Protein AF-A0A6C7NK33-F1 (afdb_monomer_lite)

InterPro domains:
  IPR013976 Cyclic di-GMP phosphodiesterase CdgJ, HDOD domain [PF08668] (23-108)
  IPR013976 Cyclic di-GMP phosphodiesterase CdgJ, HDOD domain [PS51833] (23-177)

Organism: Campylobacter jejuni (NCBI:txid197)

pLDDT: mean 75.76, std 9.45, range [41.19, 89.5]

Foldseek 3Di:
DDPPVPDDPVVVVVLLVVLCVLQDPDPPLLVVLVVQCVVQPVNDDLVVSQVSQVVDPVLFVQLQVVCQPLLVVDPDRDDGSSSSCVVLNSVLSSLSSVLVSSVVRDPQDLVLVVDDRVVVVVVLVVVSNVLSVVCVVPPVVCSSVVNSVVSVVVVVSRSVCSSCVVVVNSVVSNVVD

Secondary structure (DSSP, 8-state):
---GGGS-HHHHHHHHHHHHTTSPPPPHHHHHHHHHHHHHGGG--HHHHHHHHHT-HHHHHHHHHHHTSTTT--SS---SHHHHHHHH-HHHHHHHHHHHHHHHHS----GGGT--HHHHHHHHHHHHHHHHHHHHHH-HHHHHHHHHHHHHHHHHHHHHHHHHHHTT-HHHHHTT-

Structure (mmCIF, N/CA/C/O backbone):
data_AF-A0A6C7NK33-F1
#
_entry.id   AF-A0A6C7NK33-F1
#
loop_
_atom_site.group_PDB
_atom_site.id
_atom_site.type_symbol
_atom_site.label_atom_id
_atom_site.label_alt_id
_atom_site.label_comp_id
_atom_site.label_asym_id
_atom_site.label_entity_id
_atom_site.label_seq_id
_atom_site.pdbx_PDB_ins_code
_atom_site.Cartn_x
_atom_site.Cartn_y
_atom_site.Cartn_z
_atom_site.occupancy
_atom_site.B_iso_or_equiv
_atom_site.auth_seq_id
_atom_site.auth_comp_id
_atom_site.auth_asym_id
_atom_site.auth_atom_id
_atom_site.pdbx_PDB_model_num
ATOM 1 N N . MET A 1 1 ? -11.573 9.962 31.795 1.00 41.19 1 MET A N 1
ATOM 2 C CA . MET A 1 1 ? -12.163 10.492 30.548 1.00 41.19 1 MET A CA 1
ATOM 3 C C . MET A 1 1 ? -11.109 11.402 29.932 1.00 41.19 1 MET A C 1
ATOM 5 O O . MET A 1 1 ? -11.022 12.555 30.320 1.00 41.19 1 MET A O 1
ATOM 9 N N . ASN A 1 2 ? -10.204 10.847 29.117 1.00 47.69 2 ASN A N 1
ATOM 10 C CA . ASN A 1 2 ? -9.061 11.596 28.582 1.00 47.69 2 ASN A CA 1
ATOM 11 C C . ASN A 1 2 ? -9.556 12.533 27.483 1.00 47.69 2 ASN A C 1
ATOM 13 O O . ASN A 1 2 ? -9.968 12.084 26.415 1.00 47.69 2 ASN A O 1
ATOM 17 N N . ASN A 1 3 ? -9.579 13.828 27.779 1.00 58.59 3 ASN A N 1
ATOM 18 C CA . ASN A 1 3 ? -10.087 14.837 26.868 1.00 58.59 3 ASN A CA 1
ATOM 19 C C . ASN A 1 3 ? -9.011 15.119 25.810 1.00 58.59 3 ASN A C 1
ATOM 21 O O . ASN A 1 3 ? -8.147 15.966 25.991 1.00 58.59 3 ASN A O 1
ATOM 25 N N . LEU A 1 4 ? -9.039 14.383 24.696 1.00 57.16 4 LEU A N 1
ATOM 26 C CA . LEU A 1 4 ? -8.152 14.627 23.545 1.00 57.16 4 LEU A CA 1
ATOM 27 C C . LEU A 1 4 ? -8.266 16.055 22.990 1.00 57.16 4 LEU A C 1
ATOM 29 O O . LEU A 1 4 ? -7.356 16.515 22.318 1.00 57.16 4 LEU A O 1
ATOM 33 N N . LEU A 1 5 ? -9.357 16.756 23.315 1.00 55.31 5 LEU A N 1
ATOM 34 C CA . LEU A 1 5 ? -9.593 18.160 22.981 1.00 55.31 5 LEU A CA 1
ATOM 35 C C . LEU A 1 5 ? -8.730 19.144 23.794 1.00 55.31 5 LEU A C 1
ATOM 37 O O . LEU A 1 5 ? -8.625 20.302 23.408 1.00 55.31 5 LEU A O 1
ATOM 41 N N . GLU A 1 6 ? -8.128 18.707 24.905 1.00 59.19 6 GLU A N 1
ATOM 42 C CA . GLU A 1 6 ? -7.225 19.524 25.735 1.00 59.19 6 GLU A CA 1
ATOM 43 C C . GLU A 1 6 ? -5.742 19.269 25.426 1.00 59.19 6 GLU A C 1
ATOM 45 O O . GLU A 1 6 ? -4.877 19.996 25.913 1.00 59.19 6 GLU A O 1
ATOM 50 N N . LYS A 1 7 ? -5.437 18.249 24.615 1.00 68.19 7 LYS A N 1
ATOM 51 C CA . LYS A 1 7 ? -4.065 17.880 24.261 1.00 68.19 7 LYS A CA 1
ATOM 52 C C . LYS A 1 7 ? -3.547 18.721 23.104 1.00 68.19 7 LYS A C 1
ATOM 54 O O . LYS A 1 7 ? -4.276 19.008 22.155 1.00 68.19 7 LYS A O 1
ATOM 59 N N . ASN A 1 8 ? -2.269 19.089 23.158 1.00 76.19 8 ASN A N 1
ATOM 60 C CA . ASN A 1 8 ? -1.640 19.782 22.038 1.00 76.19 8 ASN A CA 1
ATOM 61 C C . ASN A 1 8 ? -1.335 18.806 20.879 1.00 76.19 8 ASN A C 1
ATOM 63 O O . ASN A 1 8 ? -1.326 17.586 21.045 1.00 76.19 8 ASN A O 1
ATOM 67 N N . ILE A 1 9 ? -1.047 19.357 19.698 1.00 73.44 9 ILE A N 1
ATOM 68 C CA . ILE A 1 9 ? -0.785 18.594 18.466 1.00 73.44 9 ILE A CA 1
ATOM 69 C C . ILE A 1 9 ? 0.369 17.587 18.621 1.00 73.44 9 ILE A C 1
ATOM 71 O O . ILE A 1 9 ? 0.299 16.494 18.065 1.00 73.44 9 ILE A O 1
ATOM 75 N N . ASN A 1 10 ? 1.409 17.912 19.392 1.00 75.19 10 ASN A N 1
ATOM 76 C CA . ASN A 1 10 ? 2.560 17.028 19.585 1.00 75.19 10 ASN A CA 1
ATOM 77 C C . ASN A 1 10 ? 2.189 15.792 20.413 1.00 75.19 10 ASN A C 1
ATOM 79 O O . ASN A 1 10 ? 2.572 14.685 20.052 1.00 75.19 10 ASN A O 1
ATOM 83 N N . GLU A 1 11 ? 1.380 15.955 21.461 1.00 77.69 11 GLU A N 1
ATOM 84 C CA . GLU A 1 11 ? 0.893 14.825 22.263 1.00 77.69 11 GLU A CA 1
ATOM 85 C C . GLU A 1 11 ? -0.039 13.911 21.457 1.00 77.69 11 GLU A C 1
ATOM 87 O O . GLU A 1 11 ? -0.019 12.692 21.622 1.00 77.69 11 GLU A O 1
ATOM 92 N N . ILE A 1 12 ? -0.849 14.484 20.563 1.00 76.88 12 ILE A N 1
ATOM 93 C CA . ILE A 1 12 ? -1.708 13.714 19.654 1.00 76.88 12 ILE A CA 1
ATOM 94 C C . ILE A 1 12 ? -0.854 12.940 18.643 1.00 76.88 12 ILE A C 1
ATOM 96 O O . ILE A 1 12 ? -1.117 11.762 18.410 1.00 76.88 12 ILE A O 1
ATOM 100 N N . ASN A 1 13 ? 0.190 13.564 18.090 1.00 76.31 13 ASN A N 1
ATOM 101 C CA . ASN A 1 13 ? 1.118 12.907 17.170 1.00 76.31 13 ASN A CA 1
ATOM 102 C C . ASN A 1 13 ? 1.847 11.733 17.834 1.00 76.31 13 ASN A C 1
ATOM 104 O O . ASN A 1 13 ? 1.922 10.661 17.243 1.00 76.31 13 ASN A O 1
ATOM 108 N N . GLU A 1 14 ? 2.333 11.892 19.066 1.00 78.19 14 GLU A N 1
ATOM 109 C CA . GLU A 1 14 ? 2.967 10.792 19.805 1.00 78.19 14 GLU A CA 1
ATOM 110 C C . GLU A 1 14 ? 1.991 9.643 20.075 1.00 78.19 14 GLU A C 1
ATOM 112 O O . GLU A 1 14 ? 2.351 8.478 19.928 1.00 78.19 14 GLU A O 1
ATOM 117 N N . MET A 1 15 ? 0.736 9.947 20.418 1.00 71.94 15 MET A N 1
ATOM 118 C CA . MET A 1 15 ? -0.286 8.915 20.604 1.00 71.94 15 MET A CA 1
ATOM 119 C C . MET A 1 15 ? -0.664 8.214 19.291 1.00 71.94 15 MET A C 1
ATOM 121 O O . MET A 1 15 ? -0.916 7.012 19.309 1.00 71.94 15 MET A O 1
ATOM 125 N N . LEU A 1 16 ? -0.696 8.937 18.167 1.00 72.25 16 LEU A N 1
ATOM 126 C CA . LEU A 1 16 ? -0.899 8.364 16.832 1.00 72.25 16 LEU A CA 1
ATOM 127 C C . LEU A 1 16 ? 0.259 7.440 16.452 1.00 72.25 16 LEU A C 1
ATOM 129 O O . LEU A 1 16 ? 0.026 6.317 16.019 1.00 72.25 16 LEU A O 1
ATOM 133 N N . ILE A 1 17 ? 1.500 7.869 16.670 1.00 71.38 17 ILE A N 1
ATOM 134 C CA . ILE A 1 17 ? 2.679 7.028 16.433 1.00 71.38 17 ILE A CA 1
ATOM 135 C C . ILE A 1 17 ? 2.610 5.776 17.311 1.00 71.38 17 ILE A C 1
ATOM 137 O O . ILE A 1 17 ? 2.772 4.672 16.811 1.00 71.38 17 ILE A O 1
ATOM 141 N N . LYS A 1 18 ? 2.242 5.917 18.586 1.00 68.44 18 LYS A N 1
ATOM 142 C CA . LYS A 1 18 ? 2.114 4.780 19.502 1.00 68.44 18 LYS A CA 1
ATOM 143 C C . LYS A 1 18 ? 0.981 3.816 19.132 1.00 68.44 18 LYS A C 1
ATOM 145 O O . LYS A 1 18 ? 1.099 2.620 19.348 1.00 68.44 18 LYS A O 1
ATOM 150 N N . SER A 1 19 ? -0.110 4.312 18.545 1.00 63.22 19 SER A N 1
ATOM 151 C CA . SER A 1 19 ? -1.191 3.464 18.007 1.00 63.22 19 SER A CA 1
ATOM 152 C C . SER A 1 19 ? -0.772 2.649 16.780 1.00 63.22 19 SER A C 1
ATOM 154 O O . SER A 1 19 ? -1.415 1.656 16.440 1.00 63.22 19 SER A O 1
ATOM 156 N N . LEU A 1 20 ? 0.314 3.062 16.118 1.00 60.78 20 LEU A N 1
ATOM 157 C CA . LEU A 1 20 ? 0.948 2.310 15.041 1.00 60.78 20 LEU A CA 1
ATOM 158 C C . LEU A 1 20 ? 1.910 1.237 15.578 1.00 60.78 20 LEU A C 1
ATOM 160 O O . LEU A 1 20 ? 2.248 0.343 14.817 1.00 60.78 20 LEU A O 1
ATOM 164 N N . ASP A 1 21 ? 2.312 1.261 16.856 1.00 54.72 21 ASP A N 1
ATOM 165 C CA . ASP A 1 21 ? 3.201 0.237 17.441 1.00 54.72 21 ASP A CA 1
ATOM 166 C C . ASP A 1 21 ? 2.515 -1.137 17.603 1.00 54.72 21 ASP A C 1
ATOM 168 O O . ASP A 1 21 ? 3.196 -2.148 17.753 1.00 54.72 21 ASP A O 1
ATOM 172 N N . ASP A 1 22 ? 1.178 -1.197 17.519 1.00 53.31 22 ASP A N 1
ATOM 173 C CA . ASP A 1 22 ? 0.411 -2.453 17.423 1.00 53.31 22 ASP A CA 1
ATOM 174 C C . ASP A 1 22 ? 0.479 -3.082 16.016 1.00 53.31 22 ASP A C 1
ATOM 176 O O . ASP A 1 22 ? -0.127 -4.129 15.763 1.00 53.31 22 ASP A O 1
ATOM 180 N N . LEU A 1 23 ? 1.211 -2.459 15.082 1.00 53.47 23 LEU A N 1
ATOM 181 C CA . LEU A 1 23 ? 1.575 -3.102 13.831 1.00 53.47 23 LEU A CA 1
ATOM 182 C C . LEU A 1 23 ? 2.448 -4.334 14.146 1.00 53.47 23 LEU A C 1
ATOM 184 O O . LEU A 1 23 ? 3.480 -4.203 14.809 1.00 53.47 23 LEU A O 1
ATOM 188 N N . PRO A 1 24 ? 2.094 -5.531 13.645 1.00 54.78 24 PRO A N 1
ATOM 189 C CA . PRO A 1 24 ? 2.976 -6.674 13.667 1.00 54.78 24 PRO A CA 1
ATOM 190 C C . PRO A 1 24 ? 4.311 -6.247 13.054 1.00 54.78 24 PRO A C 1
ATOM 192 O O . PRO A 1 24 ? 4.326 -5.539 12.035 1.00 54.78 24 PRO A O 1
ATOM 195 N N . PRO A 1 25 ? 5.428 -6.655 13.676 1.00 57.59 25 PRO A N 1
ATOM 196 C CA . PRO A 1 25 ? 6.752 -6.212 13.275 1.00 57.59 25 PRO A CA 1
ATOM 197 C C . PRO A 1 25 ? 6.928 -6.418 11.775 1.00 57.59 25 PRO A C 1
ATOM 199 O O . PRO A 1 25 ? 6.505 -7.444 11.243 1.00 57.59 25 PRO A O 1
ATOM 202 N N . LEU A 1 26 ? 7.521 -5.431 11.095 1.00 63.25 26 LEU A N 1
ATOM 203 C CA . LEU A 1 26 ? 7.772 -5.526 9.658 1.00 63.25 26 LEU A CA 1
ATOM 204 C C . LEU A 1 26 ? 8.457 -6.867 9.354 1.00 63.25 26 LEU A C 1
ATOM 206 O O . LEU A 1 26 ? 9.400 -7.210 10.075 1.00 63.25 26 LEU A O 1
ATOM 210 N N . PRO A 1 27 ? 8.038 -7.607 8.313 1.00 72.12 27 PRO A N 1
ATOM 211 C CA . PRO A 1 27 ? 8.692 -8.843 7.932 1.00 72.12 27 PRO A CA 1
ATOM 212 C C . PRO A 1 27 ? 10.171 -8.573 7.696 1.00 72.12 27 PRO A C 1
ATOM 214 O O . PRO A 1 27 ? 10.548 -7.512 7.185 1.00 72.12 27 PRO A O 1
ATOM 217 N N . GLU A 1 28 ? 11.006 -9.543 8.050 1.00 76.81 28 GLU A N 1
ATOM 218 C CA . GLU A 1 28 ? 12.464 -9.439 7.966 1.00 76.81 28 GLU A CA 1
ATOM 219 C C . GLU A 1 28 ? 12.929 -8.974 6.573 1.00 76.81 28 GLU A C 1
ATOM 221 O O . GLU A 1 28 ? 13.842 -8.160 6.447 1.00 76.81 28 GLU A O 1
ATOM 226 N N . THR A 1 29 ? 12.231 -9.404 5.523 1.00 78.69 29 THR A N 1
ATOM 227 C CA . THR A 1 29 ? 12.451 -8.997 4.132 1.00 78.69 29 THR A CA 1
ATOM 228 C C . THR A 1 29 ? 12.282 -7.492 3.906 1.00 78.69 29 THR A C 1
ATOM 230 O O . THR A 1 29 ? 13.103 -6.873 3.230 1.00 78.69 29 THR A O 1
ATOM 233 N N . ILE A 1 30 ? 11.253 -6.868 4.494 1.00 83.38 30 ILE A N 1
ATOM 234 C CA . ILE A 1 30 ? 11.022 -5.418 4.380 1.00 83.38 30 ILE A CA 1
ATOM 235 C C . ILE A 1 30 ? 12.087 -4.648 5.163 1.00 83.38 30 ILE A C 1
ATOM 237 O O . ILE A 1 30 ? 12.567 -3.620 4.685 1.00 83.38 30 ILE A O 1
ATOM 241 N N . GLN A 1 31 ? 12.481 -5.147 6.338 1.00 84.94 31 GLN A N 1
ATOM 242 C CA . GLN A 1 31 ? 13.539 -4.532 7.143 1.00 84.94 31 GLN A CA 1
ATOM 243 C C . GLN A 1 31 ? 14.875 -4.538 6.388 1.00 84.94 31 GLN A C 1
ATOM 245 O O . GLN A 1 31 ? 15.477 -3.481 6.204 1.00 84.94 31 GLN A O 1
ATOM 250 N N . LYS A 1 32 ? 15.274 -5.693 5.840 1.00 83.88 32 LYS A N 1
ATOM 251 C CA . LYS A 1 32 ? 16.478 -5.835 5.002 1.00 83.88 32 LYS A CA 1
ATOM 252 C C . LYS A 1 32 ? 16.439 -4.931 3.775 1.00 83.88 32 LYS A C 1
ATOM 254 O O . LYS A 1 32 ? 17.434 -4.292 3.445 1.00 83.88 32 LYS A O 1
ATOM 259 N N . LEU A 1 33 ? 15.283 -4.836 3.116 1.00 87.06 33 LEU A N 1
ATOM 260 C CA . LEU A 1 33 ? 15.095 -3.944 1.974 1.00 87.06 33 LEU A CA 1
ATOM 261 C C . LEU A 1 33 ? 15.295 -2.471 2.367 1.00 87.06 33 LEU A C 1
ATOM 263 O O . LEU A 1 33 ? 15.957 -1.723 1.646 1.00 87.06 33 LEU A O 1
ATOM 267 N N . GLN A 1 34 ? 14.738 -2.042 3.503 1.00 87.25 34 GLN A N 1
ATOM 268 C CA . GLN A 1 34 ? 14.910 -0.678 4.004 1.00 87.25 34 GLN A CA 1
ATOM 269 C C . GLN A 1 34 ? 16.364 -0.382 4.375 1.00 87.25 34 GLN A C 1
ATOM 271 O O . GLN A 1 34 ? 16.877 0.662 3.971 1.00 87.25 34 GLN A O 1
ATOM 276 N N . GLU A 1 35 ? 17.031 -1.291 5.088 1.00 89.50 35 GLU A N 1
ATOM 277 C CA . GLU A 1 35 ? 18.446 -1.158 5.444 1.00 89.50 35 GLU A CA 1
ATOM 278 C C . GLU A 1 35 ? 19.333 -1.067 4.202 1.00 89.50 35 GLU A C 1
ATOM 280 O O . GLU A 1 35 ? 20.175 -0.172 4.110 1.00 89.50 35 GLU A O 1
ATOM 285 N N . TYR A 1 36 ? 19.119 -1.934 3.210 1.00 88.56 36 TYR A N 1
ATOM 286 C CA . TYR A 1 36 ? 19.884 -1.917 1.966 1.00 88.56 36 TYR A CA 1
ATOM 287 C C . TYR A 1 36 ? 19.731 -0.582 1.223 1.00 88.56 36 TYR A C 1
ATOM 289 O O . TYR A 1 36 ? 20.717 0.051 0.845 1.00 88.56 36 TYR A O 1
ATOM 297 N N . ILE A 1 37 ? 18.496 -0.096 1.077 1.00 87.00 37 ILE A N 1
ATOM 298 C CA . ILE A 1 37 ? 18.219 1.181 0.406 1.00 87.00 37 ILE A CA 1
ATOM 299 C C . ILE A 1 37 ? 18.830 2.356 1.182 1.00 87.00 37 ILE A C 1
ATOM 301 O O . ILE A 1 37 ? 19.418 3.252 0.575 1.00 87.00 37 ILE A O 1
ATOM 305 N N . ALA A 1 38 ? 18.715 2.357 2.513 1.00 86.31 38 ALA A N 1
ATOM 306 C CA . ALA A 1 38 ? 19.254 3.416 3.364 1.00 86.31 38 ALA A CA 1
ATOM 307 C C . ALA A 1 38 ? 20.789 3.467 3.338 1.00 86.31 38 ALA A C 1
ATOM 309 O O . ALA A 1 38 ? 21.368 4.552 3.355 1.00 86.31 38 ALA A O 1
ATOM 310 N N . THR A 1 39 ? 21.445 2.308 3.273 1.00 88.75 39 THR A N 1
ATOM 311 C CA . THR A 1 39 ? 22.912 2.199 3.254 1.00 88.75 39 THR A CA 1
ATOM 312 C C . THR A 1 39 ? 23.518 2.548 1.895 1.00 88.75 39 THR A C 1
ATOM 314 O O . THR A 1 39 ? 24.608 3.113 1.852 1.00 88.75 39 THR A O 1
ATOM 317 N N . HIS A 1 40 ? 22.822 2.258 0.790 1.00 85.75 40 HIS A N 1
ATOM 318 C CA . HIS A 1 40 ? 23.380 2.404 -0.560 1.00 85.75 40 HIS A CA 1
ATOM 319 C C . HIS A 1 40 ? 22.955 3.691 -1.279 1.00 85.75 40 HIS A C 1
ATOM 321 O O . HIS A 1 40 ? 23.671 4.138 -2.176 1.00 85.75 40 HIS A O 1
ATOM 327 N N . GLY A 1 41 ? 21.845 4.331 -0.893 1.00 82.00 41 GLY A N 1
ATOM 328 C CA . GLY A 1 41 ? 21.438 5.637 -1.423 1.00 82.00 41 GLY A CA 1
ATOM 329 C C . GLY A 1 41 ? 21.367 5.674 -2.956 1.00 82.00 41 GLY A C 1
ATOM 330 O O . GLY A 1 41 ? 20.513 5.034 -3.559 1.00 82.00 41 GLY A O 1
ATOM 331 N N . SER A 1 42 ? 22.259 6.428 -3.608 1.00 81.38 42 SER A N 1
ATOM 332 C CA . SER A 1 42 ? 22.334 6.511 -5.078 1.00 81.38 42 SER A CA 1
ATOM 333 C C . SER A 1 42 ? 23.006 5.307 -5.753 1.00 81.38 42 SER A C 1
ATOM 335 O O . SER A 1 42 ? 22.906 5.166 -6.966 1.00 81.38 42 SER A O 1
ATOM 337 N N . ASN A 1 43 ? 23.689 4.449 -4.993 1.00 86.69 43 ASN A N 1
ATOM 338 C CA . ASN A 1 43 ? 24.485 3.321 -5.493 1.00 86.69 43 ASN A CA 1
ATOM 339 C C . ASN A 1 43 ? 23.734 1.983 -5.393 1.00 86.69 43 ASN A C 1
ATOM 341 O O . ASN A 1 43 ? 24.346 0.928 -5.247 1.00 86.69 43 ASN A O 1
ATOM 345 N N . ILE A 1 44 ? 22.403 2.028 -5.412 1.00 87.50 44 ILE A N 1
ATOM 346 C CA . ILE A 1 44 ? 21.547 0.845 -5.318 1.00 87.50 44 ILE A CA 1
ATOM 347 C C . ILE A 1 44 ? 21.718 -0.028 -6.564 1.00 87.50 44 ILE A C 1
ATOM 349 O O . ILE A 1 44 ? 21.592 0.451 -7.692 1.00 87.50 44 ILE A O 1
ATOM 353 N N . VAL A 1 45 ? 21.937 -1.326 -6.350 1.00 89.50 45 VAL A N 1
ATOM 354 C CA . VAL A 1 45 ? 21.975 -2.334 -7.414 1.00 89.50 45 VAL A CA 1
ATOM 355 C C . VAL A 1 45 ? 20.620 -3.034 -7.478 1.00 89.50 45 VAL A C 1
ATOM 357 O O . VAL A 1 45 ? 20.116 -3.521 -6.470 1.00 89.50 45 VAL A O 1
ATOM 360 N N . ILE A 1 46 ? 20.010 -3.068 -8.666 1.00 88.06 46 ILE A N 1
ATOM 361 C CA . ILE A 1 46 ? 18.662 -3.629 -8.858 1.00 88.06 46 ILE A CA 1
ATOM 362 C C . ILE A 1 46 ? 18.627 -5.127 -8.538 1.00 88.06 46 ILE A C 1
ATOM 364 O O . ILE A 1 46 ? 17.699 -5.562 -7.864 1.00 88.06 46 ILE A O 1
ATOM 368 N N . ASP A 1 47 ? 19.635 -5.886 -8.972 1.00 82.19 47 ASP A N 1
ATOM 369 C CA . ASP A 1 47 ? 19.686 -7.335 -8.751 1.00 82.19 47 ASP A CA 1
ATOM 370 C C . ASP A 1 47 ? 19.731 -7.687 -7.256 1.00 82.19 47 ASP A C 1
ATOM 372 O O . ASP A 1 47 ? 18.984 -8.548 -6.810 1.00 82.19 47 ASP A O 1
ATOM 376 N N . GLU A 1 48 ? 20.492 -6.942 -6.451 1.00 84.56 48 GLU A N 1
ATOM 377 C CA . GLU A 1 48 ? 20.549 -7.125 -4.990 1.00 84.56 48 GLU A CA 1
ATOM 378 C C . GLU A 1 48 ? 19.188 -6.851 -4.326 1.00 84.56 48 GLU A C 1
ATOM 380 O O . GLU A 1 48 ? 18.745 -7.575 -3.435 1.00 84.56 48 GLU A O 1
ATOM 385 N N . VAL A 1 49 ? 18.470 -5.821 -4.789 1.00 87.75 49 VAL A N 1
ATOM 386 C CA . VAL A 1 49 ? 17.104 -5.538 -4.323 1.00 87.75 49 VAL A CA 1
ATOM 387 C C . VAL A 1 49 ? 16.146 -6.658 -4.726 1.00 87.75 49 VAL A C 1
ATOM 389 O O . VAL A 1 49 ? 15.275 -7.044 -3.942 1.00 87.75 49 VAL A O 1
ATOM 392 N N . ALA A 1 50 ? 16.291 -7.177 -5.944 1.00 82.69 50 ALA A N 1
ATOM 393 C CA . ALA A 1 50 ? 15.483 -8.279 -6.433 1.00 82.69 50 ALA A CA 1
ATOM 394 C C . ALA A 1 50 ? 15.730 -9.553 -5.633 1.00 82.69 50 ALA A C 1
ATOM 396 O O . ALA A 1 50 ? 14.761 -10.238 -5.311 1.00 82.69 50 ALA A O 1
ATOM 397 N N . ASP A 1 51 ? 16.979 -9.833 -5.266 1.00 80.25 51 ASP A N 1
ATOM 398 C CA . ASP A 1 51 ? 17.354 -10.977 -4.441 1.00 80.25 51 ASP A CA 1
ATOM 399 C C . ASP A 1 51 ? 16.733 -10.873 -3.050 1.00 80.25 51 ASP A C 1
ATOM 401 O O . ASP A 1 51 ? 16.089 -11.824 -2.606 1.00 80.25 51 ASP A O 1
ATOM 405 N N . ILE A 1 52 ? 16.812 -9.699 -2.407 1.00 84.00 52 ILE A N 1
ATOM 406 C CA . ILE A 1 52 ? 16.163 -9.454 -1.110 1.00 84.00 52 ILE A CA 1
ATOM 407 C C . ILE A 1 52 ? 14.661 -9.743 -1.205 1.00 84.00 52 ILE A C 1
ATOM 409 O O . ILE A 1 52 ? 14.141 -10.523 -0.410 1.00 84.00 52 ILE A O 1
ATOM 413 N N . ILE A 1 53 ? 13.958 -9.169 -2.185 1.00 82.56 53 ILE A N 1
ATOM 414 C CA . ILE A 1 53 ? 12.505 -9.357 -2.345 1.00 82.56 53 ILE A CA 1
ATOM 415 C C . ILE A 1 53 ? 12.161 -10.818 -2.673 1.00 82.56 53 ILE A C 1
ATOM 417 O O . ILE A 1 53 ? 11.201 -11.360 -2.127 1.00 82.56 53 ILE A O 1
ATOM 421 N N . SER A 1 54 ? 12.960 -11.469 -3.523 1.00 76.75 54 SER A N 1
ATOM 422 C CA . SER A 1 54 ? 12.727 -12.845 -3.982 1.00 76.75 54 SER A CA 1
ATOM 423 C C . SER A 1 54 ? 12.906 -13.890 -2.878 1.00 76.75 54 SER A C 1
ATOM 425 O O . SER A 1 54 ? 12.448 -15.022 -3.040 1.00 76.75 54 SER A O 1
ATOM 427 N N . THR A 1 55 ? 13.526 -13.532 -1.745 1.00 75.88 55 THR A N 1
ATOM 428 C CA . THR A 1 55 ? 13.585 -14.411 -0.564 1.00 75.88 55 THR A CA 1
ATOM 429 C C . THR A 1 55 ? 12.219 -14.650 0.085 1.00 75.88 55 THR A C 1
ATOM 431 O O . THR A 1 55 ? 12.058 -15.638 0.800 1.00 75.88 55 THR A O 1
ATOM 434 N N . ASP A 1 56 ? 11.229 -13.794 -0.192 1.00 72.25 56 ASP A N 1
ATOM 435 C CA . ASP A 1 56 ? 9.873 -13.892 0.341 1.00 72.25 56 ASP A CA 1
ATOM 436 C C . ASP A 1 56 ? 8.857 -14.163 -0.786 1.00 72.25 56 ASP A C 1
ATOM 438 O O . ASP A 1 56 ? 8.516 -13.260 -1.565 1.00 72.25 56 ASP A O 1
ATOM 442 N N . PRO A 1 57 ? 8.342 -15.403 -0.891 1.00 61.44 57 PRO A N 1
ATOM 443 C CA . PRO A 1 57 ? 7.381 -15.775 -1.923 1.00 61.44 57 PRO A CA 1
ATOM 444 C C . PRO A 1 57 ? 6.059 -15.002 -1.853 1.00 61.44 57 PRO A C 1
ATOM 446 O O . PRO A 1 57 ? 5.438 -14.784 -2.892 1.00 61.44 57 PRO A O 1
ATOM 449 N N . LEU A 1 58 ? 5.622 -14.584 -0.660 1.00 67.38 58 LEU A N 1
ATOM 450 C CA . LEU A 1 58 ? 4.357 -13.873 -0.477 1.00 67.38 58 LEU A CA 1
ATOM 451 C C . LEU A 1 58 ? 4.483 -12.431 -0.967 1.00 67.38 58 LEU A C 1
ATOM 453 O O . LEU A 1 58 ? 3.670 -11.980 -1.774 1.00 67.38 58 LEU A O 1
ATOM 457 N N . ILE A 1 59 ? 5.550 -11.740 -0.557 1.00 80.06 59 ILE A N 1
ATOM 458 C CA . ILE A 1 59 ? 5.861 -10.391 -1.046 1.00 80.06 59 ILE A CA 1
ATOM 459 C C . ILE A 1 59 ? 6.092 -10.415 -2.560 1.00 80.06 59 ILE A C 1
ATOM 461 O O . ILE A 1 59 ? 5.591 -9.547 -3.273 1.00 80.06 59 ILE A O 1
ATOM 465 N N . THR A 1 60 ? 6.803 -11.424 -3.068 1.00 74.38 60 THR A N 1
ATOM 466 C CA . THR A 1 60 ? 7.054 -11.585 -4.506 1.00 74.38 60 THR A CA 1
ATOM 467 C C . THR A 1 60 ? 5.757 -11.771 -5.290 1.00 74.38 60 THR A C 1
ATOM 469 O O . THR A 1 60 ? 5.542 -11.090 -6.294 1.00 74.38 60 THR A O 1
ATOM 472 N N . ALA A 1 61 ? 4.869 -12.657 -4.833 1.00 71.94 61 ALA A N 1
ATOM 473 C CA . ALA A 1 61 ? 3.583 -12.890 -5.480 1.00 71.94 61 ALA A CA 1
ATOM 474 C C . ALA A 1 61 ? 2.705 -11.632 -5.462 1.00 71.94 61 ALA A C 1
ATOM 476 O O . ALA A 1 61 ? 2.142 -11.273 -6.497 1.00 71.94 61 ALA A O 1
ATOM 477 N N . ASN A 1 62 ? 2.639 -10.926 -4.330 1.00 78.06 62 ASN A N 1
ATOM 478 C CA . ASN A 1 62 ? 1.864 -9.692 -4.207 1.00 78.06 62 ASN A CA 1
ATOM 479 C C . ASN A 1 62 ? 2.434 -8.580 -5.090 1.00 78.06 62 ASN A C 1
ATOM 481 O O . ASN A 1 62 ? 1.682 -7.926 -5.808 1.00 78.06 62 ASN A O 1
ATOM 485 N N . LEU A 1 63 ? 3.758 -8.408 -5.120 1.00 84.38 63 LEU A N 1
ATOM 486 C CA . LEU A 1 63 ? 4.418 -7.458 -6.011 1.00 84.38 63 LEU A CA 1
ATOM 487 C C . LEU A 1 63 ? 4.089 -7.758 -7.479 1.00 84.38 63 LEU A C 1
ATOM 489 O O . LEU A 1 63 ? 3.692 -6.854 -8.213 1.00 84.38 63 LEU A O 1
ATOM 493 N N . LEU A 1 64 ? 4.211 -9.014 -7.917 1.00 80.56 64 LEU A N 1
ATOM 494 C CA . LEU A 1 64 ? 3.900 -9.406 -9.295 1.00 80.56 64 LEU A CA 1
ATOM 495 C C . LEU A 1 64 ? 2.410 -9.253 -9.621 1.00 80.56 64 LEU A C 1
ATOM 497 O O . LEU A 1 64 ? 2.061 -8.764 -10.693 1.00 80.56 64 LEU A O 1
ATOM 501 N N . HIS A 1 65 ? 1.521 -9.613 -8.700 1.00 80.31 65 HIS A N 1
ATOM 502 C CA . HIS A 1 65 ? 0.083 -9.427 -8.874 1.00 80.31 65 HIS A CA 1
ATOM 503 C C . HIS A 1 65 ? -0.273 -7.946 -9.032 1.00 80.31 65 HIS A C 1
ATOM 505 O O . HIS A 1 65 ? -0.962 -7.556 -9.975 1.00 80.31 65 HIS A O 1
ATOM 511 N N . LEU A 1 66 ? 0.244 -7.109 -8.137 1.00 77.00 66 LEU A N 1
ATOM 512 C CA . LEU A 1 66 ? -0.023 -5.685 -8.150 1.00 77.00 66 LEU A CA 1
ATOM 513 C C . LEU A 1 66 ? 0.625 -5.000 -9.362 1.00 77.00 66 LEU A C 1
ATOM 515 O O . LEU A 1 66 ? -0.029 -4.172 -9.980 1.00 77.00 66 LEU A O 1
ATOM 519 N N . THR A 1 67 ? 1.853 -5.358 -9.754 1.00 79.38 67 THR A N 1
ATOM 520 C CA . THR A 1 67 ? 2.519 -4.827 -10.968 1.00 79.38 67 THR A CA 1
ATOM 521 C C . THR A 1 67 ? 1.822 -5.226 -12.267 1.00 79.38 67 THR A C 1
ATOM 523 O O . THR A 1 67 ? 1.881 -4.473 -13.232 1.00 79.38 67 THR A O 1
ATOM 526 N N . ASN A 1 68 ? 1.133 -6.369 -12.302 1.00 78.69 68 ASN A N 1
ATOM 527 C CA . ASN A 1 68 ? 0.308 -6.792 -13.440 1.00 78.69 68 ASN A CA 1
ATOM 528 C C . ASN A 1 68 ? -1.147 -6.322 -13.363 1.00 78.69 68 ASN A C 1
ATOM 530 O O . ASN A 1 68 ? -1.942 -6.631 -14.252 1.00 78.69 68 ASN A O 1
ATOM 534 N N . SER A 1 69 ? -1.530 -5.606 -12.308 1.00 75.81 69 SER A N 1
ATOM 535 C CA . SER A 1 69 ? -2.889 -5.090 -12.207 1.00 75.81 69 SER A CA 1
ATOM 536 C C . SER A 1 69 ? -3.179 -4.091 -13.333 1.00 75.81 69 SER A C 1
ATOM 538 O O . SER A 1 69 ? -2.276 -3.448 -13.881 1.00 75.81 69 SER A O 1
ATOM 540 N N . ALA A 1 70 ? -4.467 -3.923 -13.651 1.00 59.03 70 ALA A N 1
ATOM 541 C CA . ALA A 1 70 ? -4.934 -2.958 -14.651 1.00 59.03 70 ALA A CA 1
ATOM 542 C C . ALA A 1 70 ? -4.410 -1.532 -14.394 1.00 59.03 70 ALA A C 1
ATOM 544 O O . ALA A 1 70 ? -4.309 -0.732 -15.319 1.00 59.03 70 ALA A O 1
ATOM 545 N N . TYR A 1 71 ? -4.028 -1.249 -13.147 1.00 60.66 71 TYR A N 1
ATOM 546 C CA . TYR A 1 71 ? -3.418 -0.006 -12.718 1.00 60.66 71 TYR A CA 1
ATOM 547 C C . TYR A 1 71 ? -2.102 0.320 -13.455 1.00 60.66 71 TYR A C 1
ATOM 549 O O . TYR A 1 71 ? -1.921 1.450 -13.898 1.00 60.66 71 TYR A O 1
ATOM 557 N N . TYR A 1 72 ? -1.201 -0.651 -13.640 1.00 65.56 72 TYR A N 1
ATOM 558 C CA . TYR A 1 72 ? 0.064 -0.406 -14.349 1.00 65.56 72 TYR A CA 1
ATOM 559 C C . TYR A 1 72 ? -0.030 -0.640 -15.862 1.00 65.56 72 TYR A C 1
ATOM 561 O O . TYR A 1 72 ? 0.819 -0.154 -16.608 1.00 65.56 72 TYR A O 1
ATOM 569 N N . GLY A 1 73 ? -1.063 -1.353 -16.326 1.00 61.12 73 GLY A N 1
ATOM 570 C CA . GLY A 1 73 ? -1.456 -1.386 -17.740 1.00 61.12 73 GLY A CA 1
ATOM 571 C C . GLY A 1 73 ? -0.359 -1.834 -18.713 1.00 61.12 73 GLY A C 1
ATOM 572 O O . GLY A 1 73 ? -0.343 -1.406 -19.869 1.00 61.12 73 GLY A O 1
ATOM 573 N N . PHE A 1 74 ? 0.596 -2.656 -18.265 1.00 71.62 74 PHE A N 1
ATOM 574 C CA . PHE A 1 74 ? 1.720 -3.064 -19.102 1.00 71.62 74 PHE A CA 1
ATOM 575 C C . PHE A 1 74 ? 1.254 -3.947 -20.266 1.00 71.62 74 PHE A C 1
ATOM 577 O O . PHE A 1 74 ? 0.569 -4.948 -20.078 1.00 71.62 74 PHE A O 1
ATOM 584 N N . SER A 1 75 ? 1.685 -3.617 -21.490 1.00 66.12 75 SER A N 1
ATOM 585 C CA . SER A 1 75 ? 1.349 -4.388 -22.703 1.00 66.12 75 SER A CA 1
ATOM 586 C C . SER A 1 75 ? 1.914 -5.814 -22.691 1.00 66.12 75 SER A C 1
ATOM 588 O O . SER A 1 75 ? 1.515 -6.649 -23.501 1.00 66.12 75 SER A O 1
ATOM 590 N N . LYS A 1 76 ? 2.883 -6.082 -21.808 1.00 68.88 76 LYS A N 1
ATOM 591 C CA . LYS A 1 76 ? 3.462 -7.399 -21.557 1.00 68.88 76 LYS A CA 1
ATOM 592 C C . LYS A 1 76 ? 3.367 -7.708 -20.071 1.00 68.88 76 LYS A C 1
ATOM 594 O O . LYS A 1 76 ? 3.685 -6.858 -19.247 1.00 68.88 76 LYS A O 1
ATOM 599 N N . GLU A 1 77 ? 2.990 -8.945 -19.778 1.00 79.25 77 GLU A N 1
ATOM 600 C CA . GLU A 1 77 ? 2.954 -9.499 -18.427 1.00 79.25 77 GLU A CA 1
ATOM 601 C C . GLU A 1 77 ? 4.350 -9.464 -17.782 1.00 79.25 77 GLU A C 1
ATOM 603 O O . GLU A 1 77 ? 5.332 -9.934 -18.369 1.00 79.25 77 GLU A O 1
ATOM 608 N N . ILE A 1 78 ? 4.420 -8.913 -16.572 1.00 83.75 78 ILE A N 1
ATOM 609 C CA . ILE A 1 78 ? 5.611 -8.844 -15.727 1.00 83.75 78 ILE A CA 1
ATOM 610 C C . ILE A 1 78 ? 5.754 -10.166 -14.986 1.00 83.75 78 ILE A C 1
ATOM 612 O O . ILE A 1 78 ? 4.883 -10.557 -14.214 1.00 83.75 78 ILE A O 1
ATOM 616 N N . LYS A 1 79 ? 6.858 -10.873 -15.221 1.00 80.81 79 LYS A N 1
ATOM 617 C CA . LYS A 1 79 ? 7.068 -12.236 -14.708 1.00 80.81 79 LYS A CA 1
ATOM 618 C C . LYS A 1 79 ? 8.143 -12.318 -13.637 1.00 80.81 79 LYS A C 1
ATOM 620 O O . LYS A 1 79 ? 8.258 -13.346 -12.979 1.00 80.81 79 LYS A O 1
ATOM 625 N N . THR A 1 80 ? 8.951 -11.270 -13.484 1.00 83.88 80 THR A N 1
ATOM 626 C CA . THR A 1 80 ? 10.082 -11.268 -12.552 1.00 83.88 80 THR A CA 1
ATOM 627 C C . THR A 1 80 ? 10.145 -9.984 -11.734 1.00 83.88 80 THR A C 1
ATOM 629 O O . THR A 1 80 ? 9.760 -8.908 -12.197 1.00 83.88 80 THR A O 1
ATOM 632 N N . VAL A 1 81 ? 10.679 -10.093 -10.516 1.00 81.62 81 VAL A N 1
ATOM 633 C CA . VAL A 1 81 ? 10.918 -8.949 -9.623 1.00 81.62 81 VAL A CA 1
ATOM 634 C C . VAL A 1 81 ? 11.850 -7.930 -10.282 1.00 81.62 81 VAL A C 1
ATOM 636 O O . VAL A 1 81 ? 11.590 -6.733 -10.227 1.00 81.62 81 VAL A O 1
ATOM 639 N N . ASN A 1 82 ? 12.873 -8.397 -11.002 1.00 84.12 82 ASN A N 1
ATOM 640 C CA . ASN A 1 82 ? 13.770 -7.536 -11.772 1.00 84.12 82 ASN A CA 1
ATOM 641 C C . ASN A 1 82 ? 13.031 -6.686 -12.813 1.00 84.12 82 ASN A C 1
ATOM 643 O O . ASN A 1 82 ? 13.288 -5.490 -12.930 1.00 84.12 82 ASN A O 1
ATOM 647 N N . GLN A 1 83 ? 12.073 -7.266 -13.542 1.00 82.38 83 GLN A N 1
ATOM 648 C CA . GLN A 1 83 ? 11.248 -6.499 -14.479 1.00 82.38 83 GLN A CA 1
ATOM 649 C C . GLN A 1 83 ? 10.413 -5.441 -13.750 1.00 82.38 83 GLN A C 1
ATOM 651 O O . GLN A 1 83 ? 10.369 -4.296 -14.195 1.00 82.38 83 GLN A O 1
ATOM 656 N N . ALA A 1 84 ? 9.805 -5.793 -12.612 1.00 85.06 84 ALA A N 1
ATOM 657 C CA . ALA A 1 84 ? 9.054 -4.848 -11.787 1.00 85.06 84 ALA A CA 1
ATOM 658 C C . ALA A 1 84 ? 9.937 -3.691 -11.282 1.00 85.06 84 ALA A C 1
ATOM 660 O O . ALA A 1 84 ? 9.534 -2.533 -11.361 1.00 85.06 84 ALA A O 1
ATOM 661 N N . LEU A 1 85 ? 11.157 -3.979 -10.821 1.00 87.75 85 LEU A N 1
ATOM 662 C CA . LEU A 1 85 ? 12.102 -2.976 -10.321 1.00 87.75 85 LEU A CA 1
ATOM 663 C C . LEU A 1 85 ? 12.615 -2.042 -11.418 1.00 87.75 85 LEU A C 1
ATOM 665 O O . LEU A 1 85 ? 12.697 -0.839 -11.189 1.00 87.75 85 LEU A O 1
ATOM 669 N N . VAL A 1 86 ? 12.929 -2.567 -12.605 1.00 86.06 86 VAL A N 1
ATOM 670 C CA . VAL A 1 86 ? 13.363 -1.749 -13.750 1.00 86.06 86 VAL A CA 1
ATOM 671 C C . VAL A 1 86 ? 12.246 -0.817 -14.218 1.00 86.06 86 VAL A C 1
ATOM 673 O O . VAL A 1 86 ? 12.511 0.323 -14.589 1.00 86.06 86 VAL A O 1
ATOM 676 N N . LEU A 1 87 ? 10.998 -1.289 -14.197 1.00 81.12 87 LEU A N 1
ATOM 677 C CA . LEU A 1 87 ? 9.855 -0.522 -14.690 1.00 81.12 87 LEU A CA 1
ATOM 678 C C . LEU A 1 87 ? 9.342 0.507 -13.684 1.00 81.12 87 LEU A C 1
ATOM 680 O O . LEU A 1 87 ? 8.998 1.619 -14.075 1.00 81.12 87 LEU A O 1
ATOM 684 N N . LEU A 1 88 ? 9.262 0.139 -12.406 1.00 81.31 88 LEU A N 1
ATOM 685 C CA . LEU A 1 88 ? 8.679 0.990 -11.368 1.00 81.31 88 LEU A CA 1
ATOM 686 C C . LEU A 1 88 ? 9.726 1.796 -10.604 1.00 81.31 88 LEU A C 1
ATOM 688 O O . LEU A 1 88 ? 9.400 2.837 -10.038 1.00 81.31 88 LEU A O 1
ATOM 692 N N . GLY A 1 89 ? 10.973 1.335 -10.578 1.00 86.12 89 GLY A N 1
ATOM 693 C CA . GLY A 1 89 ? 12.020 1.868 -9.721 1.00 86.12 89 GLY A CA 1
ATOM 694 C C . GLY A 1 89 ? 11.946 1.327 -8.290 1.00 86.12 89 GLY A C 1
ATOM 695 O O . GLY A 1 89 ? 10.877 1.045 -7.741 1.00 86.12 89 GLY A O 1
ATOM 696 N N . VAL A 1 90 ? 13.113 1.228 -7.654 1.00 87.88 90 VAL A N 1
ATOM 697 C CA . VAL A 1 90 ? 13.295 0.634 -6.317 1.00 87.88 90 VAL A CA 1
ATOM 698 C C . VAL A 1 90 ? 12.452 1.334 -5.246 1.00 87.88 90 VAL A C 1
ATOM 700 O O . VAL A 1 90 ? 11.810 0.674 -4.430 1.00 87.88 90 VAL A O 1
ATOM 703 N N . SER A 1 91 ? 12.394 2.669 -5.265 1.00 83.00 91 SER A N 1
ATOM 704 C CA . SER A 1 91 ? 11.628 3.448 -4.282 1.00 83.00 91 SER A CA 1
ATOM 705 C C . SER A 1 91 ? 10.127 3.165 -4.339 1.00 83.00 91 SER A C 1
ATOM 707 O O . SER A 1 91 ? 9.487 3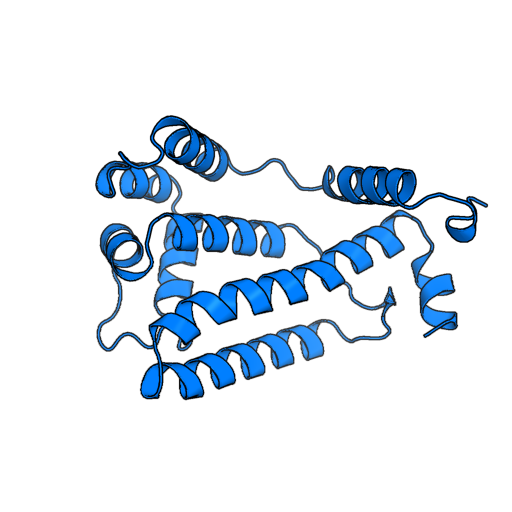.045 -3.294 1.00 83.00 91 SER A O 1
ATOM 709 N N . ASN A 1 92 ? 9.569 3.025 -5.544 1.00 82.06 92 ASN A N 1
ATOM 710 C CA . ASN A 1 92 ? 8.148 2.744 -5.722 1.00 82.06 92 ASN A CA 1
ATOM 711 C C . ASN A 1 92 ? 7.819 1.316 -5.296 1.00 82.06 92 ASN A C 1
ATOM 713 O O . ASN A 1 92 ? 6.868 1.121 -4.545 1.00 82.06 92 ASN A O 1
ATOM 717 N N . VAL A 1 93 ? 8.649 0.341 -5.682 1.00 86.56 93 VAL A N 1
ATOM 718 C CA . VAL A 1 93 ? 8.498 -1.055 -5.246 1.00 86.56 93 VAL A CA 1
ATOM 719 C C . VAL A 1 93 ? 8.558 -1.167 -3.721 1.00 86.56 93 VAL A C 1
ATOM 721 O O . VAL A 1 93 ? 7.686 -1.790 -3.121 1.00 86.56 93 VAL A O 1
ATOM 724 N N . LYS A 1 94 ? 9.513 -0.490 -3.070 1.00 85.31 94 LYS A N 1
ATOM 725 C CA . LYS A 1 94 ? 9.600 -0.438 -1.602 1.00 85.31 94 LYS A CA 1
ATOM 726 C C . LYS A 1 94 ? 8.302 0.078 -0.976 1.00 85.31 94 LYS A C 1
ATOM 728 O O . LYS A 1 94 ? 7.751 -0.557 -0.081 1.00 85.31 94 LYS A O 1
ATOM 733 N N . ASN A 1 95 ? 7.818 1.233 -1.430 1.00 81.81 95 ASN A N 1
ATOM 734 C CA . ASN A 1 95 ? 6.618 1.857 -0.868 1.00 81.81 95 ASN A CA 1
ATOM 735 C C . ASN A 1 95 ? 5.375 0.981 -1.067 1.00 81.81 95 ASN A C 1
ATOM 737 O O . ASN A 1 95 ? 4.526 0.899 -0.186 1.00 81.81 95 ASN A O 1
ATOM 741 N N . MET A 1 96 ? 5.296 0.304 -2.206 1.00 81.31 96 MET A N 1
ATOM 742 C CA . MET A 1 96 ? 4.206 -0.586 -2.576 1.00 81.31 96 MET A CA 1
ATOM 743 C C . MET A 1 96 ? 4.162 -1.846 -1.705 1.00 81.31 96 MET A C 1
ATOM 745 O O . MET A 1 96 ? 3.101 -2.185 -1.189 1.00 81.31 96 MET A O 1
ATOM 749 N N . ILE A 1 97 ? 5.316 -2.476 -1.464 1.00 83.62 97 ILE A N 1
ATOM 750 C CA . ILE A 1 97 ? 5.444 -3.627 -0.557 1.00 83.62 97 ILE A CA 1
ATOM 751 C C . ILE A 1 97 ? 5.051 -3.238 0.877 1.00 83.62 97 ILE A C 1
ATOM 753 O O . ILE A 1 97 ? 4.308 -3.960 1.536 1.00 83.62 97 ILE A O 1
ATOM 757 N N . ILE A 1 98 ? 5.503 -2.073 1.358 1.00 79.69 98 ILE A N 1
ATOM 758 C CA . ILE A 1 98 ? 5.153 -1.576 2.699 1.00 79.69 98 ILE A CA 1
ATOM 759 C C . ILE A 1 98 ? 3.650 -1.287 2.807 1.00 79.69 98 ILE A C 1
ATOM 761 O O . ILE A 1 98 ? 3.030 -1.633 3.812 1.00 79.69 98 ILE A O 1
ATOM 765 N N . ALA A 1 99 ? 3.056 -0.66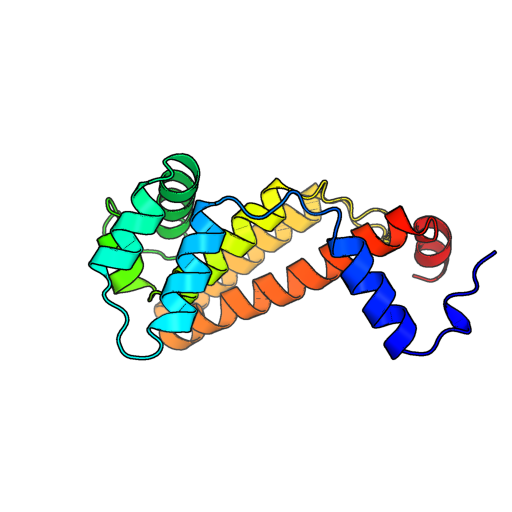4 1.787 1.00 74.94 99 ALA A N 1
ATOM 766 C CA . ALA A 1 99 ? 1.631 -0.350 1.770 1.00 74.94 99 ALA A CA 1
ATOM 767 C C . ALA A 1 99 ? 0.759 -1.616 1.762 1.00 74.94 99 ALA A C 1
ATOM 769 O O . ALA A 1 99 ? -0.239 -1.672 2.482 1.00 74.94 99 ALA A O 1
ATOM 770 N N . ASP A 1 100 ? 1.143 -2.633 0.987 1.00 75.81 100 ASP A N 1
ATOM 771 C CA . ASP A 1 100 ? 0.451 -3.924 0.947 1.00 75.81 100 ASP A CA 1
ATOM 772 C C . ASP A 1 100 ? 0.538 -4.655 2.295 1.00 75.81 100 ASP A C 1
ATOM 774 O O . ASP A 1 100 ? -0.480 -5.093 2.835 1.00 75.81 100 ASP A O 1
ATOM 778 N N . TYR A 1 101 ? 1.728 -4.680 2.905 1.00 75.75 101 TYR A N 1
ATOM 779 C CA . TYR A 1 101 ? 1.910 -5.259 4.233 1.00 75.75 101 TYR A CA 1
ATOM 780 C C . TYR A 1 101 ? 1.051 -4.551 5.287 1.00 75.75 101 TYR A C 1
ATOM 782 O O . TYR A 1 101 ? 0.300 -5.208 6.009 1.00 75.75 101 TYR A O 1
ATOM 790 N N . ALA A 1 102 ? 1.082 -3.215 5.325 1.00 68.88 102 ALA A N 1
ATOM 791 C CA . ALA A 1 102 ? 0.249 -2.433 6.234 1.00 68.88 102 ALA A CA 1
ATOM 792 C C . ALA A 1 102 ? -1.240 -2.766 6.044 1.00 68.88 102 ALA A C 1
ATOM 794 O O . ALA A 1 102 ? -1.941 -3.050 7.012 1.00 68.88 102 ALA A O 1
ATOM 795 N N . LYS A 1 103 ? -1.719 -2.832 4.795 1.00 64.38 103 LYS A N 1
ATOM 796 C CA . LYS A 1 103 ? -3.104 -3.212 4.487 1.00 64.38 103 LYS A CA 1
ATOM 797 C C . LYS A 1 103 ? -3.458 -4.608 5.009 1.00 64.38 103 LYS A C 1
ATOM 799 O O . LYS A 1 103 ? -4.544 -4.783 5.548 1.00 64.38 103 LYS A O 1
ATOM 804 N N . SER A 1 104 ? -2.566 -5.586 4.852 1.00 64.69 104 SER A N 1
ATOM 805 C CA . SER A 1 104 ? -2.794 -6.967 5.308 1.00 64.69 104 SER A CA 1
ATOM 806 C C . SER A 1 104 ? -2.798 -7.119 6.833 1.00 64.69 104 SER A C 1
ATOM 808 O O . SER A 1 104 ? -3.412 -8.034 7.375 1.00 64.69 104 SER A O 1
ATOM 810 N N . SER A 1 105 ? -2.125 -6.202 7.523 1.00 59.62 105 SER A N 1
ATOM 811 C CA . SER A 1 105 ? -1.960 -6.213 8.966 1.00 59.62 105 SER A CA 1
ATOM 812 C C . SER A 1 105 ? -3.089 -5.499 9.721 1.00 59.62 105 SER A C 1
ATOM 814 O O . SER A 1 105 ? -3.287 -5.782 10.904 1.00 59.62 105 SER A O 1
ATOM 816 N N . PHE A 1 106 ? -3.790 -4.554 9.093 1.00 59.56 106 PHE A N 1
ATOM 817 C CA . PHE A 1 106 ? -4.864 -3.801 9.735 1.00 59.56 106 PHE A CA 1
ATOM 818 C C . PHE A 1 106 ? -6.223 -4.470 9.520 1.00 59.56 106 PHE A C 1
ATOM 820 O O . PHE A 1 106 ? -6.622 -4.760 8.393 1.00 59.56 106 PHE A O 1
ATOM 827 N N . VAL A 1 107 ? -7.012 -4.601 10.591 1.00 63.00 107 VAL A N 1
ATOM 828 C CA . VAL A 1 107 ? -8.463 -4.786 10.447 1.00 63.00 107 VAL A CA 1
ATOM 829 C C . VAL A 1 107 ? -9.048 -3.431 10.058 1.00 63.00 107 VAL A C 1
ATOM 831 O O . VAL A 1 107 ? -9.301 -2.580 10.909 1.00 63.00 107 VAL A O 1
ATOM 834 N N . ILE A 1 108 ? -9.210 -3.196 8.755 1.00 66.75 108 ILE A N 1
ATOM 835 C CA . ILE A 1 108 ? -9.739 -1.929 8.242 1.00 66.75 108 ILE A CA 1
ATOM 836 C C . ILE A 1 108 ? -11.199 -1.791 8.682 1.00 66.75 108 ILE A C 1
ATOM 838 O O . ILE A 1 108 ? -12.099 -2.445 8.157 1.00 66.75 108 ILE A O 1
ATOM 842 N N . ASN A 1 109 ? -11.442 -0.904 9.640 1.00 75.88 109 ASN A N 1
ATOM 843 C CA . ASN A 1 109 ? -12.778 -0.568 10.102 1.00 75.88 109 ASN A CA 1
ATOM 844 C C . ASN A 1 109 ? -12.965 0.943 10.032 1.00 75.88 109 ASN A C 1
ATOM 846 O O . ASN A 1 109 ? -12.307 1.675 10.764 1.00 75.88 109 ASN A O 1
ATOM 850 N N . LEU A 1 110 ? -13.847 1.397 9.141 1.00 82.25 110 LEU A N 1
ATOM 851 C CA . LEU A 1 110 ? -14.166 2.813 8.937 1.00 82.25 110 LEU A CA 1
ATOM 852 C C . LEU A 1 110 ? -15.507 3.225 9.563 1.00 82.25 110 LEU A C 1
ATOM 854 O O . LEU A 1 110 ? -15.988 4.334 9.316 1.00 82.25 110 LEU A O 1
ATOM 858 N N . SER A 1 111 ? -16.077 2.386 10.437 1.00 84.50 111 SER A N 1
ATOM 859 C CA . SER A 1 111 ? -17.268 2.736 11.216 1.00 84.50 111 SER A CA 1
ATOM 860 C C . SER A 1 111 ? -17.136 4.024 12.046 1.00 84.50 111 SER A C 1
ATOM 862 O O . SER A 1 111 ? -18.148 4.721 12.147 1.00 84.50 111 SER A O 1
ATOM 864 N N . PRO A 1 112 ? -15.951 4.434 12.560 1.00 86.44 112 PRO A N 1
ATOM 865 C CA . PRO A 1 112 ? -15.796 5.735 13.218 1.00 86.44 112 PRO A CA 1
ATOM 866 C C . PRO A 1 112 ? -16.135 6.926 12.316 1.00 86.44 112 PRO A C 1
ATOM 868 O O . PRO A 1 112 ? -16.535 7.972 12.814 1.00 86.44 112 PRO A O 1
ATOM 871 N N . TYR A 1 113 ? -16.002 6.765 10.996 1.00 86.00 113 TYR A N 1
ATOM 872 C CA . TYR A 1 113 ? -16.364 7.770 9.996 1.00 86.00 113 TYR A CA 1
ATOM 873 C C . TYR A 1 113 ? -17.775 7.576 9.421 1.00 86.00 113 TYR A C 1
ATOM 875 O O . TYR A 1 113 ? -18.177 8.321 8.533 1.00 86.00 113 TYR A O 1
ATOM 883 N N . GLY A 1 114 ? -18.520 6.560 9.871 1.00 85.25 114 GLY A N 1
ATOM 884 C CA . GLY A 1 114 ? -19.820 6.198 9.299 1.00 85.25 114 GLY A CA 1
ATOM 885 C C . GLY A 1 114 ? -19.725 5.607 7.889 1.00 85.25 114 GLY A C 1
ATOM 886 O O . GLY A 1 114 ? -20.716 5.581 7.163 1.00 85.25 114 GLY A O 1
ATOM 887 N N . ILE A 1 115 ? -18.536 5.148 7.485 1.00 86.81 115 ILE A N 1
ATOM 888 C CA . ILE A 1 115 ? -18.269 4.634 6.142 1.00 86.81 115 ILE A CA 1
ATOM 889 C C . ILE A 1 115 ? -18.241 3.106 6.184 1.00 86.81 115 ILE A C 1
ATOM 891 O O . ILE A 1 115 ? -17.536 2.503 6.992 1.00 86.81 115 ILE A O 1
ATOM 895 N N . GLU A 1 116 ? -18.972 2.471 5.269 1.00 87.00 116 GLU A N 1
ATOM 896 C CA . GLU A 1 116 ? -18.868 1.032 5.039 1.00 87.00 116 GLU A CA 1
ATOM 897 C C . GLU A 1 116 ? -17.512 0.702 4.390 1.00 87.00 116 GLU A C 1
ATOM 899 O O . GLU A 1 116 ? -17.197 1.194 3.301 1.00 87.00 116 GLU A O 1
ATOM 904 N N . THR A 1 117 ? -16.706 -0.134 5.056 1.00 80.12 117 THR A N 1
ATOM 905 C CA . THR A 1 117 ? -15.348 -0.475 4.605 1.00 80.12 117 THR A CA 1
ATOM 906 C C . THR A 1 117 ? -15.337 -1.040 3.183 1.00 80.12 117 THR A C 1
ATOM 908 O O . THR A 1 117 ? -14.540 -0.587 2.363 1.00 80.12 117 THR A O 1
ATOM 911 N N . ASP A 1 118 ? -16.229 -1.976 2.854 1.00 76.25 118 ASP A N 1
ATOM 912 C CA . ASP A 1 118 ? -16.237 -2.632 1.539 1.00 76.25 118 ASP A CA 1
ATOM 913 C C . ASP A 1 118 ? -16.569 -1.649 0.414 1.00 76.25 118 ASP A C 1
ATOM 915 O O . ASP A 1 118 ? -15.917 -1.633 -0.639 1.00 76.25 118 ASP A O 1
ATOM 919 N N . ARG A 1 119 ? -17.522 -0.741 0.660 1.00 81.38 119 ARG A N 1
ATOM 920 C CA . ARG A 1 119 ? -17.852 0.337 -0.274 1.00 81.38 119 ARG A CA 1
ATOM 921 C C . ARG A 1 119 ? -16.673 1.284 -0.476 1.00 81.38 119 ARG A C 1
ATOM 923 O O . ARG A 1 119 ? -16.387 1.662 -1.610 1.00 81.38 119 ARG A O 1
ATOM 930 N N . PHE A 1 120 ? -15.972 1.647 0.595 1.00 82.19 120 PHE A N 1
ATOM 931 C CA . PHE A 1 120 ? -14.787 2.500 0.520 1.00 82.19 120 PHE A CA 1
ATOM 932 C C . PHE A 1 120 ? -13.645 1.846 -0.259 1.00 82.19 120 PHE A C 1
ATOM 934 O O . PHE A 1 120 ? -13.060 2.478 -1.137 1.00 82.19 120 PHE A O 1
ATOM 941 N N . LEU A 1 121 ? -13.354 0.574 0.014 1.00 71.44 121 LEU A N 1
ATOM 942 C CA . LEU A 1 121 ? -12.329 -0.177 -0.708 1.00 71.44 121 LEU A CA 1
ATOM 943 C C . LEU A 1 121 ? -12.679 -0.321 -2.194 1.00 71.44 121 LEU A C 1
ATOM 945 O O . LEU A 1 121 ? -11.790 -0.187 -3.036 1.00 71.44 121 LEU A O 1
ATOM 949 N N . THR A 1 122 ? -13.958 -0.520 -2.520 1.00 73.88 122 THR A N 1
ATOM 950 C CA . THR A 1 122 ? -14.451 -0.545 -3.907 1.00 73.88 122 THR A CA 1
ATOM 951 C C . THR A 1 122 ? -14.237 0.804 -4.595 1.00 73.88 122 THR A C 1
ATOM 953 O O . THR A 1 122 ? -13.641 0.854 -5.668 1.00 73.88 122 THR A O 1
ATOM 956 N N . LEU A 1 123 ? -14.626 1.909 -3.948 1.00 77.69 123 LEU A N 1
ATOM 957 C CA . LEU A 1 123 ? -14.422 3.264 -4.475 1.00 77.69 123 LEU A CA 1
ATOM 958 C C . LEU A 1 123 ? -12.943 3.584 -4.693 1.00 77.69 123 LEU A C 1
ATOM 960 O O . LEU A 1 123 ? -12.603 4.221 -5.684 1.00 77.69 123 LEU A O 1
ATOM 964 N N . ILE A 1 124 ? -12.056 3.136 -3.799 1.00 71.62 124 ILE A N 1
ATOM 965 C CA . ILE A 1 124 ? -10.609 3.288 -3.981 1.00 71.62 124 ILE A CA 1
ATOM 966 C C . ILE A 1 124 ? -10.148 2.569 -5.247 1.00 71.62 124 ILE A C 1
ATOM 968 O O . ILE A 1 124 ? -9.396 3.155 -6.021 1.00 71.62 124 ILE A O 1
ATOM 972 N N . HIS A 1 125 ? -10.590 1.331 -5.480 1.00 67.50 125 HIS A N 1
ATOM 973 C CA . HIS A 1 125 ? -10.220 0.599 -6.693 1.00 67.50 125 HIS A CA 1
ATOM 974 C C . HIS A 1 125 ? -10.755 1.291 -7.950 1.00 67.50 125 HIS A C 1
ATOM 976 O O . HIS A 1 125 ? -10.004 1.461 -8.906 1.00 67.50 125 HIS A O 1
ATOM 982 N N . GLU A 1 126 ? -12.010 1.747 -7.941 1.00 77.38 126 GLU A N 1
ATOM 983 C CA . GLU A 1 126 ? -12.600 2.509 -9.049 1.00 77.38 126 GLU A CA 1
ATOM 984 C C . GLU A 1 126 ? -11.820 3.800 -9.330 1.00 77.38 126 GLU A C 1
ATOM 986 O O . GLU A 1 126 ? -11.513 4.097 -10.484 1.00 77.38 126 GLU A O 1
ATOM 991 N N . GLN A 1 127 ?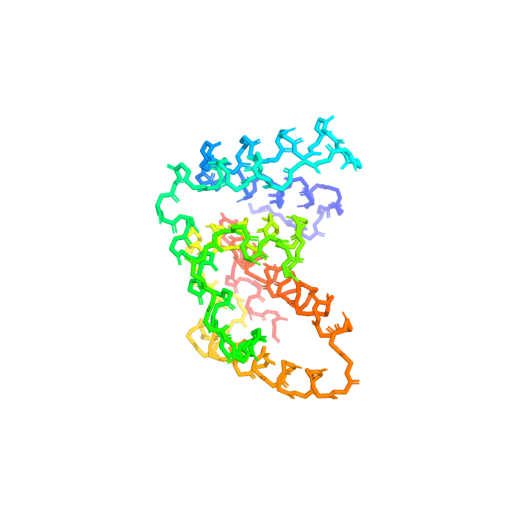 -11.433 4.542 -8.288 1.00 74.75 127 GLN A N 1
ATOM 992 C CA . GLN A 1 127 ? -10.645 5.765 -8.434 1.00 74.75 127 GLN A CA 1
ATOM 993 C C . GLN A 1 127 ? -9.245 5.492 -8.972 1.00 74.75 127 GLN A C 1
ATOM 995 O O . GLN A 1 127 ? -8.800 6.180 -9.884 1.00 74.75 127 GLN A O 1
ATOM 1000 N N . THR A 1 128 ? -8.550 4.498 -8.425 1.00 65.94 128 THR A N 1
ATOM 1001 C CA . THR A 1 128 ? -7.214 4.112 -8.887 1.00 65.94 128 THR A CA 1
ATOM 1002 C C . THR A 1 128 ? -7.252 3.670 -10.346 1.00 65.94 128 THR A C 1
ATOM 1004 O O . THR A 1 128 ? -6.405 4.103 -11.122 1.00 65.94 128 THR A O 1
ATOM 1007 N N . ASN A 1 129 ? -8.269 2.894 -10.736 1.00 69.69 129 ASN A N 1
ATOM 1008 C CA . ASN A 1 129 ? -8.487 2.481 -12.122 1.00 69.69 129 ASN A CA 1
ATOM 1009 C C . ASN A 1 129 ? -8.810 3.665 -13.038 1.00 69.69 129 ASN A C 1
ATOM 1011 O O . ASN A 1 129 ? -8.356 3.701 -14.178 1.00 69.69 129 ASN A O 1
ATOM 1015 N N . PHE A 1 130 ? -9.592 4.635 -12.563 1.00 83.25 130 PHE A N 1
ATOM 1016 C CA . PHE A 1 130 ? -9.871 5.852 -13.318 1.00 83.25 130 PHE A CA 1
ATOM 1017 C C . PHE A 1 130 ? -8.593 6.663 -13.545 1.00 83.25 130 PHE A C 1
ATOM 1019 O O . PHE A 1 130 ? -8.295 7.016 -14.682 1.00 83.25 130 PHE A O 1
ATOM 1026 N N . ILE A 1 131 ? -7.826 6.927 -12.481 1.00 70.94 131 ILE A N 1
ATOM 1027 C CA . ILE A 1 131 ? -6.601 7.730 -12.564 1.00 70.94 131 ILE A CA 1
ATOM 1028 C C . ILE A 1 131 ? -5.572 7.029 -13.449 1.00 70.94 131 ILE A C 1
ATOM 1030 O O . ILE A 1 131 ? -4.959 7.703 -14.273 1.00 70.94 131 ILE A O 1
ATOM 1034 N N . SER A 1 132 ? -5.411 5.703 -13.338 1.00 65.44 132 SER A N 1
ATOM 1035 C CA . SER A 1 132 ? -4.539 4.983 -14.265 1.00 65.44 132 SER A CA 1
ATOM 1036 C C . SER A 1 132 ? -5.037 5.098 -15.686 1.00 65.44 132 SER A C 1
ATOM 1038 O O . SER A 1 132 ? -4.295 5.579 -16.522 1.00 65.44 132 SER A O 1
ATOM 1040 N N . THR A 1 133 ? -6.285 4.730 -15.971 1.00 72.31 133 THR A N 1
ATOM 1041 C CA . THR A 1 133 ? -6.807 4.732 -17.347 1.00 72.31 133 THR A CA 1
ATOM 1042 C C . THR A 1 133 ? -6.693 6.111 -17.992 1.00 72.31 133 THR A C 1
ATOM 1044 O O . THR A 1 133 ? -6.296 6.215 -19.146 1.00 72.31 133 THR A O 1
ATOM 1047 N N . TRP A 1 134 ? -6.987 7.170 -17.239 1.00 84.25 134 TRP A N 1
ATOM 1048 C CA . TRP A 1 134 ? -6.890 8.538 -17.727 1.00 84.25 134 TRP A CA 1
ATOM 1049 C C . TRP A 1 134 ? -5.436 8.981 -17.952 1.00 84.25 134 TRP A C 1
ATOM 1051 O O . TRP A 1 134 ? -5.087 9.426 -19.043 1.00 84.25 134 TRP A O 1
ATOM 1061 N N . LEU A 1 135 ? -4.566 8.845 -16.947 1.00 75.00 135 LEU A N 1
ATOM 1062 C CA . LEU A 1 135 ? -3.220 9.421 -17.014 1.00 75.00 135 LEU A CA 1
ATOM 1063 C C . LEU A 1 135 ? -2.205 8.537 -17.746 1.00 75.00 135 LEU A C 1
ATOM 1065 O O . LEU A 1 135 ? -1.188 9.057 -18.193 1.00 75.00 135 LEU A O 1
ATOM 1069 N N . ILE A 1 136 ? -2.442 7.233 -17.926 1.00 71.38 136 ILE A N 1
ATOM 1070 C CA . ILE A 1 136 ? -1.516 6.377 -18.694 1.00 71.38 136 ILE A CA 1
ATOM 1071 C C . ILE A 1 136 ? -1.435 6.788 -20.170 1.00 71.38 136 ILE A C 1
ATOM 1073 O O . ILE A 1 136 ? -0.389 6.590 -20.803 1.00 71.38 136 ILE A O 1
ATOM 1077 N N . GLU A 1 137 ? -2.524 7.342 -20.712 1.00 74.94 137 GLU A N 1
ATOM 1078 C CA . GLU A 1 137 ? -2.605 7.821 -22.095 1.00 74.94 137 GLU A CA 1
ATOM 1079 C C . GLU A 1 137 ? -2.037 9.239 -22.252 1.00 74.94 137 GLU A C 1
ATOM 1081 O O . GLU A 1 137 ? -1.440 9.539 -23.285 1.00 74.94 137 GLU A O 1
ATOM 1086 N N . GLU A 1 138 ? -2.176 10.085 -21.227 1.00 82.50 138 GLU A N 1
ATOM 1087 C CA . GLU A 1 138 ? -1.840 11.513 -21.287 1.00 82.50 138 GLU A CA 1
ATOM 1088 C C . GLU A 1 138 ? -0.443 11.834 -20.716 1.00 82.50 138 GLU A C 1
ATOM 1090 O O . GLU A 1 138 ? 0.374 12.457 -21.393 1.00 82.50 138 GLU A O 1
ATOM 1095 N N . ASP A 1 139 ? -0.129 11.368 -19.500 1.00 83.62 139 ASP A N 1
ATOM 1096 C CA . ASP A 1 139 ? 1.167 11.560 -18.834 1.00 83.62 139 ASP A CA 1
ATOM 1097 C C . ASP A 1 139 ? 1.473 10.414 -17.852 1.00 83.62 139 ASP A C 1
ATOM 1099 O O . ASP A 1 139 ? 1.068 10.399 -16.682 1.00 83.62 139 ASP A O 1
ATOM 1103 N N . ARG A 1 140 ? 2.266 9.446 -18.325 1.00 65.00 140 ARG A N 1
ATOM 1104 C CA . ARG A 1 140 ? 2.656 8.272 -17.530 1.00 65.00 140 ARG A CA 1
ATOM 1105 C C . ARG A 1 140 ? 3.497 8.626 -16.311 1.00 65.00 140 ARG A C 1
ATOM 1107 O O . ARG A 1 140 ? 3.383 7.948 -15.295 1.00 65.00 140 ARG A O 1
ATOM 1114 N N . ILE A 1 141 ? 4.348 9.649 -16.395 1.00 67.94 141 ILE A N 1
ATOM 1115 C CA . ILE A 1 141 ? 5.223 10.027 -15.278 1.00 67.94 141 ILE A CA 1
ATOM 1116 C C . ILE A 1 141 ? 4.363 10.600 -14.153 1.00 67.94 141 ILE A C 1
ATOM 1118 O O . ILE A 1 141 ? 4.526 10.216 -12.992 1.00 67.94 141 ILE A O 1
ATOM 1122 N N . LEU A 1 142 ? 3.401 11.460 -14.496 1.00 73.56 142 LEU A N 1
ATOM 1123 C CA . LEU A 1 142 ? 2.430 11.973 -13.537 1.00 73.56 142 LEU A CA 1
ATOM 1124 C C . LEU A 1 142 ? 1.572 10.848 -12.946 1.00 7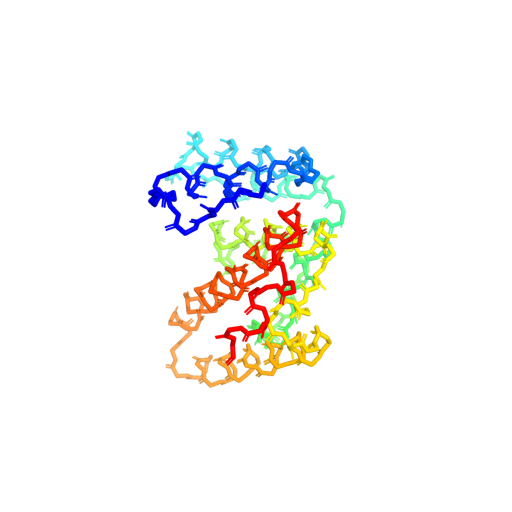3.56 142 LEU A C 1
ATOM 1126 O O . LEU A 1 142 ? 1.410 10.804 -11.728 1.00 73.56 142 LEU A O 1
ATOM 1130 N N . CYS A 1 143 ? 1.088 9.911 -13.770 1.00 64.44 143 CYS A N 1
ATOM 1131 C CA . CYS A 1 143 ? 0.341 8.736 -13.312 1.00 64.44 143 CYS A CA 1
ATOM 1132 C C . CYS A 1 143 ? 1.107 7.964 -12.226 1.00 64.44 143 CYS A C 1
ATOM 1134 O O . CYS A 1 143 ? 0.588 7.741 -11.130 1.00 64.44 143 CYS A O 1
ATOM 1136 N N . TYR A 1 144 ? 2.368 7.606 -12.497 1.00 59.72 144 TYR A N 1
ATOM 1137 C CA . TYR A 1 144 ? 3.186 6.825 -11.566 1.00 59.72 144 TYR A CA 1
ATOM 1138 C C . TYR A 1 144 ? 3.468 7.549 -10.250 1.00 59.72 144 TYR A C 1
ATOM 1140 O O . TYR A 1 144 ? 3.571 6.893 -9.215 1.00 59.72 144 TYR A O 1
ATOM 1148 N N . ASN A 1 145 ? 3.558 8.878 -10.268 1.00 66.31 145 ASN A N 1
ATOM 1149 C CA . ASN A 1 145 ? 3.789 9.668 -9.061 1.00 66.31 145 ASN A CA 1
ATOM 1150 C C . ASN A 1 145 ? 2.500 9.916 -8.265 1.00 66.31 145 ASN A C 1
ATOM 1152 O O . ASN A 1 145 ? 2.526 9.936 -7.035 1.00 66.31 145 ASN A O 1
ATOM 1156 N N . LEU A 1 146 ? 1.367 10.094 -8.947 1.00 71.88 146 LEU A N 1
ATOM 1157 C CA . LEU A 1 146 ? 0.123 10.528 -8.319 1.00 71.88 146 LEU A CA 1
ATOM 1158 C C . LEU A 1 146 ? -0.561 9.417 -7.522 1.00 71.88 146 LEU A C 1
ATOM 1160 O O . LEU A 1 146 ? -1.059 9.674 -6.427 1.00 71.88 146 LEU A O 1
ATOM 1164 N N . ILE A 1 147 ? -0.589 8.181 -8.022 1.00 64.19 147 ILE A N 1
ATOM 1165 C CA . ILE A 1 147 ? -1.281 7.098 -7.307 1.00 64.19 147 ILE A CA 1
ATOM 1166 C C . ILE A 1 147 ? -0.659 6.773 -5.951 1.00 64.19 147 ILE A C 1
ATOM 1168 O O . ILE A 1 147 ? -1.432 6.659 -5.001 1.00 64.19 147 ILE A O 1
ATOM 1172 N N . PRO A 1 148 ? 0.673 6.678 -5.778 1.00 63.97 148 PRO A N 1
ATOM 1173 C CA . PRO A 1 148 ? 1.261 6.557 -4.447 1.00 63.97 148 PRO A CA 1
ATOM 1174 C C . PRO A 1 148 ? 0.803 7.671 -3.496 1.00 63.97 148 PRO A C 1
ATOM 1176 O O . PRO A 1 148 ? 0.467 7.387 -2.347 1.00 63.97 148 PRO A O 1
ATOM 1179 N N . CYS A 1 149 ? 0.699 8.917 -3.974 1.00 71.38 149 CYS A N 1
ATOM 1180 C CA . CYS A 1 149 ? 0.178 10.033 -3.180 1.00 71.38 149 CYS A CA 1
ATOM 1181 C C . CYS A 1 149 ? -1.298 9.840 -2.802 1.00 71.38 149 CYS A C 1
ATOM 1183 O O . CYS A 1 149 ? -1.674 10.063 -1.650 1.00 71.38 149 CYS A O 1
ATOM 1185 N N . VAL A 1 150 ? -2.134 9.387 -3.741 1.00 71.31 150 VAL A N 1
ATOM 1186 C CA . VAL A 1 150 ? -3.550 9.087 -3.478 1.00 71.31 150 VAL A CA 1
ATOM 1187 C C . VAL A 1 150 ? -3.675 7.941 -2.475 1.00 71.31 150 VAL A C 1
ATOM 1189 O O . VAL A 1 150 ? -4.441 8.052 -1.523 1.00 71.31 150 VAL A O 1
ATOM 1192 N N . MET A 1 151 ? -2.892 6.871 -2.618 1.00 70.38 151 MET A N 1
ATOM 1193 C CA . MET A 1 151 ? -2.892 5.748 -1.677 1.00 70.38 151 MET A CA 1
ATOM 1194 C C . MET A 1 151 ? -2.428 6.175 -0.280 1.00 70.38 151 MET A C 1
ATOM 1196 O O . MET A 1 151 ? -3.058 5.792 0.703 1.00 70.38 151 MET A O 1
ATOM 1200 N N . MET A 1 152 ? -1.402 7.027 -0.168 1.00 73.44 152 MET A N 1
ATOM 1201 C CA . MET A 1 152 ? -0.976 7.597 1.119 1.00 73.44 152 MET A CA 1
ATOM 1202 C C . MET A 1 152 ? -2.074 8.437 1.777 1.00 73.44 152 MET A C 1
ATOM 1204 O O . MET A 1 152 ? -2.316 8.303 2.976 1.00 73.44 152 MET A O 1
ATOM 1208 N N . LEU A 1 153 ? -2.798 9.248 1.000 1.00 76.31 153 LEU A N 1
ATOM 1209 C CA . LEU A 1 153 ? -3.942 10.002 1.512 1.00 76.31 153 LEU A CA 1
ATOM 1210 C C . LEU A 1 153 ? -5.043 9.067 2.048 1.00 76.31 153 LEU A C 1
ATOM 1212 O O . LEU A 1 153 ? -5.646 9.346 3.085 1.00 76.31 153 LEU A O 1
ATOM 1216 N N . ARG A 1 154 ? -5.291 7.935 1.373 1.00 75.56 154 ARG A N 1
ATOM 1217 C CA . ARG A 1 154 ? -6.262 6.916 1.814 1.00 75.56 154 ARG A CA 1
ATOM 1218 C C . ARG A 1 154 ? -5.795 6.137 3.043 1.00 75.56 154 ARG A C 1
ATOM 1220 O O . ARG A 1 154 ? -6.622 5.816 3.890 1.00 75.56 154 ARG A O 1
ATOM 1227 N N . LEU A 1 155 ? -4.500 5.874 3.184 1.00 75.06 155 LEU A N 1
ATOM 1228 C CA . LEU A 1 155 ? -3.947 5.263 4.395 1.00 75.06 155 LEU A CA 1
ATOM 1229 C C . LEU A 1 155 ? -4.156 6.154 5.623 1.00 75.06 155 LEU A C 1
ATOM 1231 O O . LEU A 1 155 ? -4.462 5.638 6.693 1.00 75.06 155 LEU A O 1
ATOM 1235 N N . GLY A 1 156 ? -4.085 7.481 5.463 1.00 77.44 156 GLY A N 1
ATOM 1236 C CA . GLY A 1 156 ? -4.335 8.431 6.549 1.00 77.44 156 GLY A CA 1
ATOM 1237 C C . GLY A 1 156 ? -5.672 8.186 7.254 1.00 77.44 156 GLY A C 1
ATOM 1238 O O . GLY A 1 156 ? -5.698 7.979 8.463 1.00 77.44 156 GLY A O 1
ATOM 1239 N N . ILE A 1 157 ? -6.781 8.117 6.509 1.00 81.62 157 ILE A N 1
ATOM 1240 C CA . ILE A 1 157 ? -8.103 7.879 7.117 1.00 81.62 157 ILE A CA 1
ATOM 1241 C C . ILE A 1 157 ? -8.199 6.501 7.792 1.00 81.62 157 ILE A C 1
ATOM 1243 O O . ILE A 1 157 ? -8.832 6.384 8.836 1.00 81.62 157 ILE A O 1
ATOM 1247 N N . MET A 1 158 ? -7.528 5.473 7.260 1.00 78.88 158 MET A N 1
ATOM 1248 C CA . MET A 1 158 ? -7.493 4.140 7.880 1.00 78.88 158 MET A CA 1
ATOM 1249 C C . MET A 1 158 ? -6.745 4.162 9.220 1.00 78.88 158 MET A C 1
ATOM 1251 O O . MET A 1 158 ? -7.253 3.646 10.215 1.00 78.88 158 MET A O 1
ATOM 1255 N N . VAL A 1 159 ? -5.576 4.809 9.258 1.00 78.12 159 VAL A N 1
ATOM 1256 C CA . VAL A 1 159 ? -4.758 4.967 10.470 1.00 78.12 159 VAL A CA 1
ATOM 1257 C C . VAL A 1 159 ? -5.516 5.748 11.538 1.00 78.12 159 VAL A C 1
ATOM 1259 O O . VAL A 1 159 ? -5.599 5.303 12.682 1.00 78.12 159 VAL A O 1
ATOM 1262 N N . PHE A 1 160 ? -6.127 6.876 11.170 1.00 83.19 160 PHE A N 1
ATOM 1263 C CA . PHE A 1 160 ? -6.930 7.653 12.112 1.00 83.19 160 PHE A CA 1
ATOM 1264 C C . PHE A 1 160 ? -8.147 6.871 12.607 1.00 83.19 160 PHE A C 1
ATOM 1266 O O . PHE A 1 160 ? -8.476 6.943 13.787 1.00 83.19 160 PHE A O 1
ATOM 1273 N N . SER A 1 161 ? -8.791 6.082 11.747 1.00 82.56 161 SER A N 1
ATOM 1274 C CA . SER A 1 161 ? -9.906 5.231 12.162 1.00 82.56 161 SER A CA 1
ATOM 1275 C C . SER A 1 161 ? -9.482 4.219 13.226 1.00 82.56 161 SER A C 1
ATOM 1277 O O . SER A 1 161 ? -10.119 4.109 14.274 1.00 82.56 161 SER A O 1
ATOM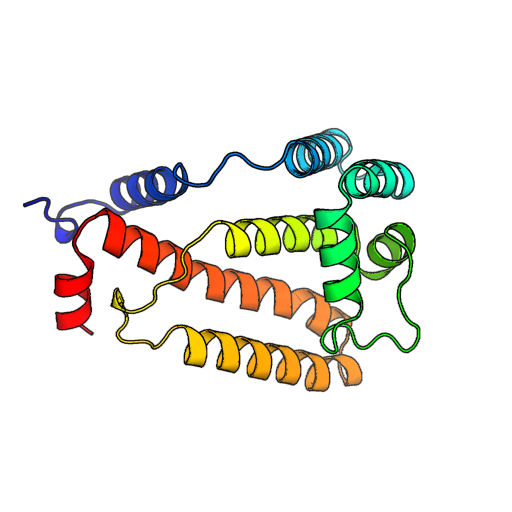 1279 N N . ASN A 1 162 ? -8.355 3.537 13.002 1.00 77.44 162 ASN A N 1
ATOM 1280 C CA . ASN A 1 162 ? -7.784 2.615 13.978 1.00 77.44 162 ASN A CA 1
ATOM 1281 C C . ASN A 1 162 ? -7.439 3.329 15.296 1.00 77.44 162 ASN A C 1
ATOM 1283 O O . ASN A 1 162 ? -7.796 2.848 16.370 1.00 77.44 162 ASN A O 1
ATOM 1287 N N . PHE A 1 163 ? -6.841 4.521 15.223 1.00 81.44 163 PHE A N 1
ATOM 1288 C CA . PHE A 1 163 ? -6.551 5.350 16.393 1.00 81.44 163 PHE A CA 1
ATOM 1289 C C . PHE A 1 163 ? -7.811 5.701 17.200 1.00 81.44 163 PHE A C 1
ATOM 1291 O O . PHE A 1 163 ? -7.803 5.606 18.432 1.00 81.44 163 PHE A O 1
ATOM 1298 N N . LEU A 1 164 ? -8.905 6.084 16.530 1.00 82.69 164 LEU A N 1
ATOM 1299 C CA . LEU A 1 164 ? -10.178 6.401 17.183 1.00 82.69 164 LEU A CA 1
ATOM 1300 C C . LEU A 1 164 ? -10.754 5.178 17.918 1.00 82.69 164 LEU A C 1
ATOM 1302 O O . LEU A 1 164 ? -11.239 5.306 19.045 1.00 82.69 164 LEU A O 1
ATOM 1306 N N . ILE A 1 165 ? -10.668 3.996 17.301 1.00 81.94 165 ILE A N 1
ATOM 1307 C CA . ILE A 1 165 ? -11.145 2.732 17.879 1.00 81.94 165 ILE A CA 1
ATOM 1308 C C . ILE A 1 165 ? -10.301 2.347 19.097 1.00 81.94 165 ILE A C 1
ATOM 1310 O O . ILE A 1 165 ? -10.848 2.109 20.173 1.00 81.94 165 ILE A O 1
ATOM 1314 N N . GLN A 1 166 ? -8.972 2.349 18.970 1.00 78.62 166 GLN A N 1
ATOM 1315 C CA . GLN A 1 166 ? -8.064 1.984 20.063 1.00 78.62 166 GLN A CA 1
ATOM 1316 C C . GLN A 1 166 ? -8.214 2.903 21.286 1.00 78.62 166 GLN A C 1
ATOM 1318 O O . GLN A 1 166 ? -8.123 2.455 22.429 1.00 78.62 166 GLN A O 1
ATOM 1323 N N . ASN A 1 167 ? -8.509 4.187 21.065 1.00 79.88 167 ASN A N 1
ATOM 1324 C CA . ASN A 1 167 ? -8.724 5.151 22.143 1.00 79.88 167 ASN A CA 1
ATOM 1325 C C . ASN A 1 167 ? -10.175 5.191 22.663 1.00 79.88 167 ASN A C 1
ATOM 1327 O O . ASN A 1 167 ? -10.459 5.978 23.567 1.00 79.88 167 ASN A O 1
ATOM 1331 N N . ASN A 1 168 ? -11.081 4.341 22.157 1.00 81.81 168 ASN A N 1
ATOM 1332 C CA . ASN A 1 168 ? -12.502 4.279 22.541 1.00 81.81 168 ASN A CA 1
ATOM 1333 C C . ASN A 1 168 ? -13.243 5.626 22.393 1.00 81.81 168 ASN A C 1
ATOM 1335 O O . ASN A 1 168 ? -14.082 6.002 23.217 1.00 81.81 168 ASN A O 1
ATOM 1339 N N . ILE A 1 169 ? -12.892 6.386 21.357 1.00 83.50 169 ILE A N 1
ATOM 1340 C CA . ILE A 1 169 ? -13.467 7.703 21.031 1.00 83.50 169 ILE A CA 1
ATOM 1341 C C . ILE A 1 169 ? -14.235 7.698 19.710 1.00 83.50 169 ILE A C 1
ATOM 1343 O O . ILE A 1 169 ? -14.854 8.703 19.363 1.00 83.50 169 ILE A O 1
ATOM 1347 N N . ASP A 1 170 ? -14.233 6.568 19.010 1.00 82.62 170 ASP A N 1
ATOM 1348 C CA . ASP A 1 170 ? -14.934 6.290 17.761 1.00 82.62 170 ASP A CA 1
ATOM 1349 C C . ASP A 1 170 ? -16.401 6.743 17.792 1.00 82.62 170 ASP A C 1
ATOM 1351 O O . ASP A 1 170 ? -16.822 7.533 16.949 1.00 82.62 170 ASP A O 1
ATOM 1355 N N . LYS A 1 171 ? -17.167 6.353 18.819 1.00 84.31 171 LYS A N 1
ATOM 1356 C CA . LYS A 1 171 ? -18.586 6.736 18.943 1.00 84.31 171 LYS A CA 1
ATOM 1357 C C . LYS A 1 171 ? -18.782 8.232 19.164 1.00 84.31 171 LYS A C 1
ATOM 1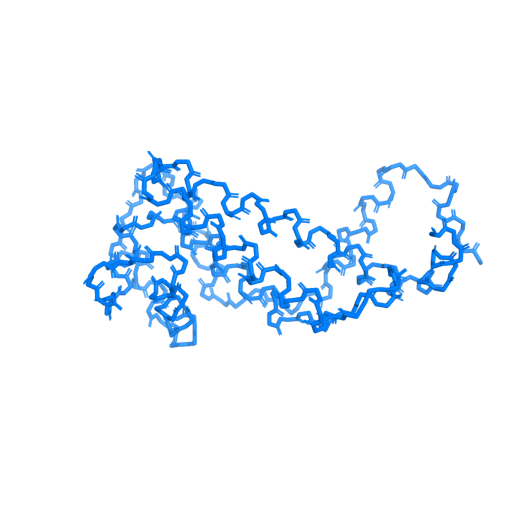359 O O . LYS A 1 171 ? -19.740 8.810 18.663 1.00 84.31 171 LYS A O 1
ATOM 1364 N N . LYS A 1 172 ? -17.895 8.863 19.940 1.00 82.25 172 LYS A N 1
ATOM 1365 C CA . LYS A 1 172 ? -17.969 10.305 20.214 1.00 82.25 172 LYS A CA 1
ATOM 1366 C C . LYS A 1 172 ? -17.629 11.098 18.958 1.00 82.25 172 LYS A C 1
ATOM 1368 O O . LYS A 1 172 ? -18.284 12.099 18.696 1.00 82.25 172 LYS A O 1
ATOM 1373 N N . PHE A 1 173 ? -16.632 10.650 18.202 1.00 84.38 173 PHE A N 1
ATOM 1374 C CA . PHE A 1 173 ? -16.234 11.261 16.941 1.00 84.38 173 PHE A CA 1
ATOM 1375 C C . PHE A 1 173 ? -17.348 11.159 15.894 1.00 84.38 173 PHE A C 1
ATOM 1377 O O . PHE A 1 173 ? -17.716 12.175 15.316 1.00 84.38 173 PHE A O 1
ATOM 1384 N N . LEU A 1 174 ? -17.967 9.981 15.754 1.00 82.81 174 LEU A N 1
ATOM 1385 C CA . LEU A 1 174 ? -19.086 9.763 14.835 1.00 82.81 174 LEU A CA 1
ATOM 1386 C C . LEU A 1 174 ? -20.274 10.705 15.089 1.00 82.81 174 LEU A C 1
ATOM 1388 O O . LEU A 1 174 ? -20.939 11.114 14.150 1.00 82.81 174 LEU A O 1
ATOM 1392 N N . LEU A 1 175 ? -20.533 11.081 16.345 1.00 79.31 175 LEU A N 1
ATOM 1393 C CA . LEU A 1 175 ? -21.608 12.020 16.699 1.00 79.31 175 LEU A CA 1
ATOM 1394 C C . LEU A 1 175 ? -21.337 13.479 16.286 1.00 79.31 175 LEU A C 1
ATOM 1396 O O . LEU A 1 175 ? -22.252 14.295 16.367 1.00 79.31 175 LEU A O 1
ATOM 1400 N N . HIS A 1 176 ? -20.099 13.822 15.922 1.00 77.62 176 HIS A N 1
ATOM 1401 C CA . HIS A 1 176 ? -19.697 15.176 15.514 1.00 77.62 176 HIS A CA 1
ATOM 1402 C C . HIS A 1 176 ? -19.436 15.299 14.001 1.00 77.62 176 HIS A C 1
ATOM 1404 O O . HIS A 1 176 ? -19.058 16.383 13.553 1.00 77.62 176 HIS A O 1
ATOM 1410 N N . LEU A 1 177 ? -19.601 14.208 13.245 1.00 68.69 177 LEU A N 1
ATOM 1411 C CA . LEU A 1 177 ? -19.590 14.175 11.779 1.00 68.69 177 LEU A CA 1
ATOM 1412 C C . LEU A 1 177 ? -20.979 14.505 11.223 1.00 68.69 177 LEU A C 1
ATOM 1414 O O . LEU A 1 177 ? -21.024 15.217 10.197 1.00 68.69 177 LEU A O 1
#

Sequence (177 aa):
MNNLLEKNINEINEMLIKSLDDLPPLPETIQKLQEYIATHGSNIVIDEVADIISTDPLITANLLHLTNSAYYGFSKEIKTVNQALVLLGVSNVKNMIIADYAKSSFVINLSPYGIETDRFLTLIHEQTNFISTWLIEEDRILCYNLIPCVMMLRLGIMVFSNFLIQNNIDKKFLLHL

Radius of gyration: 18.49 Å; chains: 1; bounding box: 46×36×53 Å